Protein AF-A0AAE4P672-F1 (afdb_monomer_lite)

pLDDT: mean 86.9, std 7.51, range [52.22, 94.56]

Secondary structure (DSSP, 8-state):
-HHHHHHHHHHHHHHHHHHHHHHHHTT-THHHHHHHHHHHHHHHHHHHHHHHTTSS-HHHHHHHHHHHHHHHHHHHHHHHHHHHHT-

Radius of gyration: 14.69 Å; chains: 1; bounding box: 37×19×41 Å

Structure (mmCIF, N/CA/C/O backbone):
data_AF-A0AAE4P672-F1
#
_entry.id   AF-A0AAE4P672-F1
#
loop_
_atom_site.group_PDB
_atom_site.id
_atom_site.type_symbol
_atom_site.label_atom_id
_atom_site.label_alt_id
_atom_site.label_comp_id
_atom_site.label_asym_id
_atom_site.label_entity_id
_atom_site.label_seq_id
_atom_site.pdbx_PDB_ins_code
_atom_site.Cartn_x
_atom_site.Cartn_y
_atom_site.Cartn_z
_atom_site.occupancy
_atom_site.B_iso_or_equiv
_atom_site.auth_seq_id
_atom_site.auth_comp_id
_atom_site.auth_asym_id
_a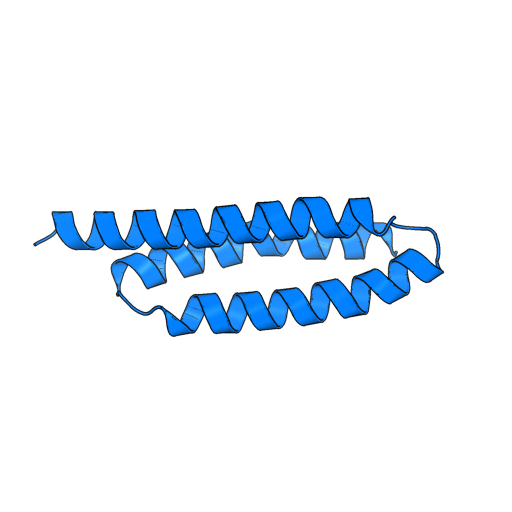tom_site.auth_atom_id
_atom_site.pdbx_PDB_model_num
ATOM 1 N N . MET A 1 1 ? 7.375 -13.387 -16.358 1.00 68.94 1 MET A N 1
ATOM 2 C CA . MET A 1 1 ? 7.615 -13.382 -14.896 1.00 68.94 1 MET A CA 1
ATOM 3 C C . MET A 1 1 ? 7.286 -12.027 -14.271 1.00 68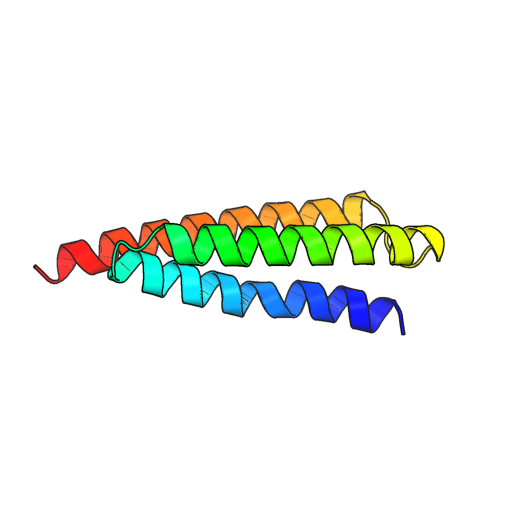.94 1 MET A C 1
ATOM 5 O O . MET A 1 1 ? 6.411 -11.996 -13.419 1.00 68.94 1 MET A O 1
ATOM 9 N N . GLY A 1 2 ? 7.877 -10.910 -14.724 1.00 74.56 2 GLY A N 1
ATOM 10 C CA . GLY A 1 2 ? 7.656 -9.585 -14.112 1.00 74.56 2 GLY A CA 1
ATOM 11 C C . GLY A 1 2 ? 6.193 -9.118 -14.016 1.00 74.56 2 GLY A C 1
ATOM 12 O O . GLY A 1 2 ? 5.789 -8.558 -13.004 1.00 74.56 2 GLY A O 1
ATOM 13 N N . VAL A 1 3 ? 5.360 -9.433 -15.014 1.00 76.12 3 VAL A N 1
ATOM 14 C CA . VAL A 1 3 ? 3.917 -9.121 -14.991 1.00 76.12 3 VAL A CA 1
ATOM 15 C C . VAL A 1 3 ? 3.179 -9.862 -13.864 1.00 76.12 3 VAL A C 1
ATOM 17 O O . VAL A 1 3 ? 2.334 -9.277 -13.197 1.00 76.12 3 VAL A O 1
ATOM 20 N N . LEU A 1 4 ? 3.525 -11.127 -13.595 1.00 82.19 4 LEU A N 1
ATOM 21 C CA . LEU A 1 4 ? 2.930 -11.896 -12.491 1.00 82.19 4 LEU A CA 1
ATOM 22 C C . LEU A 1 4 ? 3.325 -11.316 -11.130 1.00 82.19 4 LEU A C 1
ATOM 24 O O . LEU A 1 4 ? 2.501 -11.268 -10.225 1.00 82.19 4 LEU A O 1
ATOM 28 N N . ILE A 1 5 ? 4.563 -10.833 -11.004 1.00 80.88 5 ILE A N 1
ATOM 29 C CA . ILE A 1 5 ? 5.054 -10.169 -9.792 1.00 80.88 5 ILE A CA 1
ATOM 30 C C . ILE A 1 5 ? 4.302 -8.848 -9.566 1.00 80.88 5 ILE A C 1
ATOM 32 O O . ILE A 1 5 ? 3.870 -8.571 -8.449 1.00 80.88 5 ILE A O 1
ATOM 36 N N . ALA A 1 6 ? 4.075 -8.071 -10.629 1.00 77.19 6 ALA A N 1
ATOM 37 C CA . ALA A 1 6 ? 3.267 -6.856 -10.571 1.00 77.19 6 ALA A CA 1
ATOM 38 C C . ALA A 1 6 ? 1.830 -7.135 -10.098 1.00 77.19 6 ALA A C 1
ATOM 40 O O . ALA A 1 6 ? 1.357 -6.493 -9.166 1.00 77.19 6 ALA A O 1
ATOM 41 N N . TYR A 1 7 ? 1.147 -8.120 -10.690 1.00 80.88 7 TYR A N 1
ATOM 42 C CA . TYR A 1 7 ? -0.199 -8.507 -10.249 1.00 80.88 7 TYR A CA 1
ATOM 43 C C . TYR A 1 7 ? -0.220 -9.107 -8.841 1.00 80.88 7 TYR A C 1
ATOM 45 O O . TYR A 1 7 ? -1.178 -8.883 -8.103 1.00 80.88 7 TYR A O 1
ATOM 53 N N . GLY A 1 8 ? 0.842 -9.810 -8.444 1.00 82.38 8 GLY A N 1
ATOM 54 C CA . GLY A 1 8 ? 1.019 -10.312 -7.085 1.00 82.38 8 GLY A CA 1
ATOM 55 C C . GLY A 1 8 ? 1.021 -9.191 -6.047 1.00 82.38 8 GLY A C 1
ATOM 56 O O . GLY A 1 8 ? 0.331 -9.313 -5.040 1.00 82.38 8 GLY A O 1
ATOM 57 N N . LEU A 1 9 ? 1.708 -8.073 -6.319 1.00 83.12 9 LEU A N 1
ATOM 58 C CA . LEU A 1 9 ? 1.674 -6.885 -5.454 1.00 83.12 9 LEU A CA 1
ATOM 59 C C . LEU A 1 9 ? 0.246 -6.347 -5.301 1.00 83.12 9 LEU A C 1
ATOM 61 O O . LEU A 1 9 ? -0.214 -6.120 -4.185 1.00 83.12 9 LEU A O 1
ATOM 65 N N . TRP A 1 10 ? -0.493 -6.223 -6.404 1.00 84.19 10 TRP A N 1
ATOM 66 C CA . TRP A 1 10 ? -1.882 -5.756 -6.361 1.00 84.19 10 TRP A CA 1
ATOM 67 C C . TRP A 1 10 ? -2.812 -6.711 -5.609 1.00 84.19 10 TRP A C 1
ATOM 69 O O . TRP A 1 10 ? -3.715 -6.261 -4.906 1.00 84.19 10 TRP A O 1
ATOM 79 N N . GLY A 1 11 ? -2.561 -8.019 -5.687 1.00 86.44 11 GLY A N 1
ATOM 80 C CA . GLY A 1 11 ? -3.319 -9.045 -4.968 1.00 86.44 11 GLY A CA 1
ATOM 81 C C . GLY A 1 11 ? -3.203 -8.972 -3.441 1.00 86.44 11 GLY A C 1
ATOM 82 O O . GLY A 1 11 ? -4.047 -9.532 -2.746 1.00 86.44 11 GLY A O 1
ATOM 83 N N . VAL A 1 12 ? -2.209 -8.261 -2.899 1.00 88.38 12 VAL A N 1
ATOM 84 C CA . VAL A 1 12 ? -2.042 -8.068 -1.445 1.00 88.38 12 VAL A CA 1
ATOM 85 C C . VAL A 1 12 ? -2.973 -6.973 -0.902 1.00 88.38 12 VAL A C 1
ATOM 87 O O . VAL A 1 12 ? -3.324 -6.989 0.280 1.00 88.38 12 VAL A O 1
ATOM 90 N N . LEU A 1 13 ? -3.439 -6.045 -1.747 1.00 89.81 13 LEU A N 1
ATOM 91 C CA . LEU A 1 13 ? -4.273 -4.912 -1.324 1.00 89.81 13 LEU A CA 1
ATOM 92 C C . LEU A 1 13 ? -5.588 -5.312 -0.631 1.00 89.81 13 LEU A C 1
ATOM 94 O O . LEU A 1 13 ? -5.872 -4.736 0.421 1.00 89.81 13 LEU A O 1
ATOM 98 N N . PRO A 1 14 ? -6.375 -6.292 -1.122 1.00 90.56 14 PRO A N 1
ATOM 99 C CA . PRO A 1 14 ? -7.584 -6.741 -0.428 1.00 90.56 14 PRO A CA 1
ATOM 100 C C . PRO A 1 14 ? -7.304 -7.284 0.979 1.00 90.56 14 PRO A C 1
ATOM 102 O O . PRO A 1 14 ? -8.083 -7.048 1.901 1.00 90.56 14 PRO A O 1
ATOM 105 N N . VAL A 1 15 ? -6.170 -7.966 1.168 1.00 91.88 15 VAL A N 1
ATOM 106 C CA . VAL A 1 15 ? -5.763 -8.502 2.476 1.00 91.88 15 VAL A CA 1
ATOM 107 C C . VAL A 1 15 ? -5.426 -7.362 3.435 1.00 91.88 15 VAL A C 1
ATOM 109 O O . VAL A 1 15 ? -5.907 -7.347 4.566 1.00 91.88 15 VAL A O 1
ATOM 112 N N . LEU A 1 16 ? -4.658 -6.367 2.979 1.00 92.38 16 LEU A N 1
ATOM 113 C CA . LEU A 1 16 ? -4.346 -5.174 3.775 1.00 92.38 16 LEU A CA 1
ATOM 114 C C . LEU A 1 16 ? -5.604 -4.385 4.142 1.00 92.38 16 LEU A C 1
ATOM 116 O O . LEU A 1 16 ? -5.733 -3.929 5.275 1.00 92.38 16 LEU A O 1
ATOM 120 N N . ALA A 1 17 ? -6.535 -4.252 3.198 1.00 92.62 17 ALA A N 1
ATOM 121 C CA . ALA A 1 17 ? -7.812 -3.582 3.399 1.00 92.62 17 ALA A CA 1
ATOM 122 C C . ALA A 1 17 ? -8.647 -4.284 4.485 1.00 92.62 17 ALA A C 1
ATOM 124 O O . ALA A 1 17 ? -9.153 -3.626 5.393 1.00 92.62 17 ALA A O 1
ATOM 125 N N . TYR A 1 18 ? -8.722 -5.616 4.452 1.00 92.62 18 TYR A N 1
ATOM 126 C CA . TYR A 1 18 ? -9.400 -6.404 5.483 1.00 92.62 18 TYR A CA 1
ATOM 127 C C . TYR A 1 18 ? -8.730 -6.285 6.859 1.00 92.62 18 TYR A C 1
ATOM 129 O O . TYR A 1 18 ? -9.406 -6.072 7.865 1.00 92.62 18 TYR A O 1
ATOM 137 N N . VAL A 1 19 ? -7.398 -6.375 6.924 1.00 92.69 19 VAL A N 1
ATOM 138 C CA . VAL A 1 19 ? -6.675 -6.209 8.195 1.00 92.69 19 VAL A CA 1
ATOM 139 C C . VAL A 1 19 ? -6.892 -4.808 8.763 1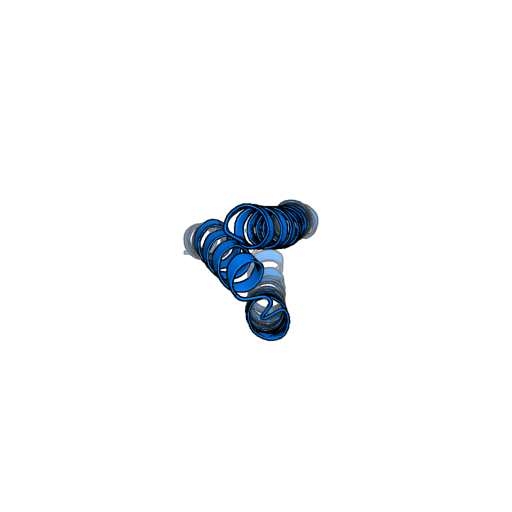.00 92.69 19 VAL A C 1
ATOM 141 O O . VAL A 1 19 ? -7.088 -4.662 9.966 1.00 92.69 19 VAL A O 1
ATOM 144 N N . ALA A 1 20 ? -6.908 -3.781 7.915 1.00 92.62 20 ALA A N 1
ATOM 145 C CA . ALA A 1 20 ? -7.202 -2.416 8.329 1.00 92.62 20 ALA A CA 1
ATOM 146 C C . ALA A 1 20 ? -8.630 -2.262 8.855 1.00 92.62 20 ALA A C 1
ATOM 148 O O . ALA A 1 20 ? -8.812 -1.625 9.890 1.00 92.62 20 ALA A O 1
ATOM 149 N N . LEU A 1 21 ? -9.614 -2.891 8.207 1.00 92.06 21 LEU A N 1
ATOM 150 C CA . LEU A 1 21 ? -10.995 -2.944 8.688 1.00 92.06 21 LEU A CA 1
ATOM 151 C C . LEU A 1 21 ? -11.067 -3.532 10.103 1.00 92.06 21 LEU A C 1
ATOM 153 O O . LEU A 1 21 ? -11.560 -2.873 11.016 1.00 92.06 21 LEU A O 1
ATOM 157 N N . MET A 1 22 ? -10.512 -4.729 10.304 1.00 93.00 22 MET A N 1
ATOM 158 C CA . MET A 1 22 ? -10.515 -5.400 11.610 1.00 93.00 22 MET A CA 1
ATOM 159 C C . MET A 1 22 ? -9.749 -4.607 12.673 1.00 93.00 22 MET A C 1
ATOM 161 O O . MET A 1 22 ? -10.219 -4.426 13.794 1.00 93.00 22 MET A O 1
ATOM 165 N N . ALA A 1 23 ? -8.600 -4.041 12.305 1.00 91.62 23 ALA A N 1
ATOM 166 C CA . ALA A 1 23 ? -7.841 -3.158 13.179 1.00 91.62 23 ALA A CA 1
ATOM 167 C C . ALA A 1 23 ? -8.613 -1.880 13.541 1.00 91.62 23 ALA A C 1
ATOM 169 O O . ALA A 1 23 ? -8.437 -1.349 14.638 1.00 91.62 23 ALA A O 1
ATOM 170 N N . GLY A 1 24 ? -9.466 -1.381 12.645 1.00 89.56 24 GLY A N 1
ATOM 171 C CA . GLY A 1 24 ? -10.390 -0.285 12.913 1.00 89.56 24 GLY A CA 1
ATOM 172 C C . GLY A 1 24 ? -11.413 -0.657 13.982 1.00 89.56 24 GLY A C 1
ATOM 173 O O . GLY A 1 24 ? -11.567 0.090 14.949 1.00 89.56 24 GLY A O 1
ATOM 174 N N . VAL A 1 25 ? -12.036 -1.835 13.860 1.00 91.12 25 VAL A N 1
ATOM 175 C CA . VAL A 1 25 ? -12.991 -2.370 14.853 1.00 91.12 25 VAL A CA 1
ATOM 176 C C . VAL A 1 25 ? -12.333 -2.486 16.232 1.00 91.12 25 VAL A C 1
ATOM 178 O O . VAL A 1 25 ? -12.880 -2.020 17.230 1.00 91.12 25 VAL A O 1
ATOM 181 N N . GLU A 1 26 ? -1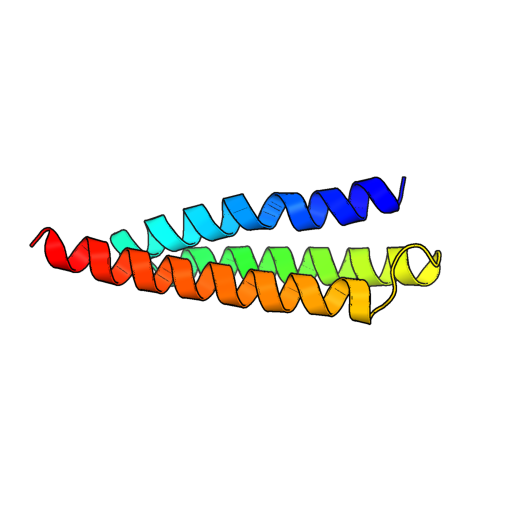1.108 -3.011 16.289 1.00 91.19 26 GLU A N 1
ATOM 182 C CA . GLU A 1 26 ? -10.332 -3.159 17.530 1.00 91.19 26 GLU A CA 1
ATOM 183 C C . GLU A 1 26 ? -9.651 -1.861 18.017 1.00 91.19 26 GLU A C 1
ATOM 185 O O . GLU A 1 26 ? -9.014 -1.855 19.072 1.00 91.19 26 GLU A O 1
ATOM 190 N N . ARG A 1 27 ? -9.739 -0.754 17.263 1.00 85.06 27 ARG A N 1
ATOM 191 C CA . ARG A 1 27 ? -9.006 0.513 17.495 1.00 85.06 27 ARG A CA 1
ATOM 192 C C . ARG A 1 27 ? -7.475 0.367 17.576 1.00 85.06 27 ARG A C 1
ATOM 194 O O . ARG A 1 27 ? -6.800 1.122 18.275 1.00 85.06 27 ARG A O 1
ATOM 201 N N . ARG A 1 28 ? -6.889 -0.561 16.819 1.00 87.50 28 ARG A N 1
ATOM 202 C CA . ARG A 1 28 ? -5.441 -0.836 16.772 1.00 87.50 28 ARG A CA 1
ATOM 203 C C . ARG A 1 28 ? -4.774 -0.270 15.521 1.00 87.50 28 ARG A C 1
ATOM 205 O O . ARG A 1 28 ? -4.453 -0.992 14.586 1.00 87.50 28 ARG A O 1
ATOM 212 N N . ILE A 1 29 ? -4.491 1.031 15.522 1.00 84.31 29 ILE A N 1
ATOM 213 C CA . ILE A 1 29 ? -3.946 1.732 14.343 1.00 84.31 29 ILE A CA 1
ATOM 214 C C . ILE A 1 29 ? -2.545 1.262 13.897 1.00 84.31 29 ILE A C 1
ATOM 216 O O . ILE A 1 29 ? -2.195 1.376 12.726 1.00 84.31 29 ILE A O 1
ATOM 220 N N . MET A 1 30 ? -1.739 0.703 14.806 1.00 87.75 30 MET A N 1
ATOM 221 C CA . MET A 1 30 ? -0.346 0.337 14.507 1.00 87.75 30 MET A CA 1
ATOM 222 C C . MET A 1 30 ? -0.222 -0.841 13.530 1.00 87.75 30 MET A C 1
ATOM 224 O O . MET A 1 30 ? 0.718 -0.881 12.738 1.00 87.75 30 MET A O 1
ATOM 228 N N . ALA A 1 31 ? -1.174 -1.778 13.548 1.00 83.12 31 ALA A N 1
ATOM 229 C CA . ALA A 1 31 ? -1.157 -2.955 12.680 1.00 83.12 31 ALA A CA 1
ATOM 230 C C . ALA A 1 31 ? -1.256 -2.606 11.177 1.00 83.12 31 ALA A C 1
ATOM 232 O O . ALA A 1 31 ? -0.369 -3.013 10.420 1.00 83.12 31 ALA A O 1
ATOM 233 N N . PRO A 1 32 ? -2.253 -1.823 10.716 1.00 88.62 32 PRO A N 1
ATOM 234 C CA . PRO A 1 32 ? -2.347 -1.450 9.307 1.00 88.62 32 PRO A CA 1
ATOM 235 C C . PRO A 1 32 ? -1.209 -0.527 8.864 1.00 88.62 32 PRO A C 1
ATOM 237 O O . PRO A 1 32 ? -0.727 -0.681 7.746 1.00 88.62 32 PRO A O 1
ATOM 240 N N . ILE A 1 33 ? -0.720 0.375 9.728 1.00 89.81 33 ILE A N 1
ATOM 241 C CA . ILE A 1 33 ? 0.429 1.240 9.404 1.00 89.81 33 ILE A CA 1
ATOM 242 C C . ILE A 1 33 ? 1.686 0.402 9.154 1.00 89.81 33 ILE A C 1
ATOM 244 O O . ILE A 1 33 ? 2.360 0.595 8.140 1.00 89.81 33 ILE A O 1
ATOM 248 N N . GLY A 1 34 ? 1.999 -0.541 10.048 1.00 90.12 34 GLY A N 1
ATOM 249 C CA . GLY A 1 34 ? 3.173 -1.403 9.904 1.00 90.12 34 GLY A CA 1
ATOM 250 C C . GLY A 1 34 ? 3.105 -2.259 8.639 1.00 90.12 34 GLY A C 1
ATOM 251 O O . GLY A 1 34 ? 4.052 -2.289 7.852 1.00 90.12 34 GLY A O 1
ATOM 252 N N . LEU A 1 35 ? 1.955 -2.893 8.393 1.00 90.75 35 LEU A N 1
ATOM 253 C CA . LEU A 1 35 ? 1.751 -3.735 7.213 1.00 90.75 35 LEU A CA 1
ATOM 254 C C . LEU A 1 35 ? 1.772 -2.938 5.907 1.00 90.75 35 LEU A C 1
ATOM 256 O O . LEU A 1 35 ? 2.408 -3.366 4.945 1.00 90.75 35 LEU A O 1
ATOM 260 N N . PHE A 1 36 ? 1.136 -1.765 5.868 1.00 92.38 36 PHE A N 1
ATOM 261 C CA . PHE A 1 36 ? 1.162 -0.908 4.684 1.00 92.38 36 PHE A CA 1
ATOM 262 C C . PHE A 1 36 ? 2.564 -0.345 4.418 1.00 92.38 36 PHE A C 1
ATOM 264 O O . PHE A 1 36 ? 2.964 -0.210 3.262 1.00 92.38 36 PHE A O 1
ATOM 271 N N . SER A 1 37 ? 3.348 -0.072 5.464 1.00 91.94 37 SER A N 1
ATOM 272 C CA . SER A 1 37 ? 4.746 0.358 5.325 1.00 91.94 37 SER A CA 1
ATOM 273 C C . SER A 1 37 ? 5.616 -0.747 4.724 1.00 91.94 37 SER A C 1
ATOM 275 O O . SER A 1 37 ? 6.368 -0.494 3.784 1.00 91.94 37 SER A O 1
ATOM 277 N N . LEU A 1 38 ? 5.465 -1.988 5.204 1.00 92.94 38 LEU A N 1
ATOM 278 C CA . LEU A 1 38 ? 6.160 -3.148 4.640 1.00 92.94 38 LEU A CA 1
ATOM 279 C C . LEU A 1 38 ? 5.745 -3.389 3.183 1.00 92.94 38 LEU A C 1
ATOM 281 O O . LEU A 1 38 ? 6.600 -3.555 2.316 1.00 92.94 38 LEU A O 1
ATOM 285 N N . TYR A 1 39 ? 4.443 -3.340 2.900 1.00 92.62 39 TYR A N 1
ATOM 286 C CA . TYR A 1 39 ? 3.914 -3.420 1.540 1.00 92.62 39 TYR A CA 1
ATOM 287 C C . TYR A 1 39 ? 4.504 -2.335 0.635 1.00 92.62 39 TYR A C 1
ATOM 289 O O . TYR A 1 39 ? 4.917 -2.630 -0.483 1.00 92.62 39 TYR A O 1
ATOM 297 N N . SER A 1 40 ? 4.599 -1.096 1.120 1.00 92.00 40 SER A N 1
ATOM 298 C CA . SER A 1 40 ? 5.165 0.029 0.370 1.00 92.00 40 SER A CA 1
ATOM 299 C C . SER A 1 40 ? 6.641 -0.186 0.049 1.00 92.00 40 SER A C 1
ATOM 301 O O . SER A 1 40 ? 7.053 0.040 -1.086 1.00 92.00 40 SER A O 1
ATOM 303 N N . LEU A 1 41 ? 7.422 -0.685 1.013 1.00 92.88 41 LEU A N 1
ATOM 304 C CA . LEU A 1 41 ? 8.829 -1.027 0.806 1.00 92.88 41 LEU A CA 1
ATOM 305 C C . LEU A 1 41 ? 8.980 -2.090 -0.288 1.00 92.88 41 LEU A C 1
ATOM 307 O O . LEU A 1 41 ? 9.731 -1.889 -1.241 1.00 92.88 41 LEU A O 1
ATOM 311 N N . VAL A 1 42 ? 8.240 -3.196 -0.176 1.00 91.31 42 VAL A N 1
ATOM 312 C CA . VAL A 1 42 ? 8.286 -4.294 -1.154 1.00 91.31 42 VAL A CA 1
ATOM 313 C C . VAL A 1 42 ? 7.846 -3.795 -2.531 1.00 91.31 42 VAL A C 1
ATOM 315 O O . VAL A 1 42 ? 8.559 -3.992 -3.509 1.00 91.31 42 VAL A O 1
ATOM 318 N N . THR A 1 43 ? 6.732 -3.063 -2.603 1.00 89.69 43 THR A N 1
ATOM 319 C CA . THR A 1 43 ? 6.213 -2.472 -3.846 1.00 89.69 43 THR A CA 1
ATOM 320 C C . THR A 1 43 ? 7.240 -1.557 -4.505 1.00 89.69 43 THR A C 1
ATOM 322 O O . THR A 1 43 ? 7.408 -1.605 -5.721 1.00 89.69 43 THR A O 1
ATOM 325 N N . PHE A 1 44 ? 7.963 -0.750 -3.727 1.00 90.38 44 PHE A N 1
ATOM 326 C CA . PHE A 1 44 ? 8.973 0.162 -4.255 1.00 90.38 44 PHE A CA 1
ATOM 327 C C . PHE A 1 44 ? 10.215 -0.576 -4.765 1.00 90.38 44 PHE A C 1
ATOM 329 O O . PHE A 1 44 ? 10.646 -0.334 -5.892 1.00 90.38 44 PHE A O 1
ATOM 336 N N . VAL A 1 45 ? 10.759 -1.513 -3.981 1.00 90.12 45 VAL A N 1
ATOM 337 C CA . VAL A 1 45 ? 11.932 -2.318 -4.372 1.00 90.12 45 VAL A CA 1
ATOM 338 C C . VAL A 1 45 ? 11.632 -3.123 -5.635 1.00 90.12 45 VAL A C 1
ATOM 340 O O . VAL A 1 45 ? 12.382 -3.074 -6.610 1.00 90.12 45 VAL A O 1
ATOM 343 N N . THR A 1 46 ? 10.498 -3.819 -5.653 1.00 87.38 46 THR A N 1
ATOM 344 C CA . THR A 1 46 ? 10.052 -4.589 -6.814 1.00 87.38 46 THR A CA 1
ATOM 345 C C . THR A 1 46 ? 9.722 -3.679 -7.995 1.00 87.38 46 THR A C 1
ATOM 347 O O . THR A 1 46 ? 10.066 -3.993 -9.130 1.00 87.38 46 THR A O 1
ATOM 350 N N . GLY A 1 47 ? 9.117 -2.521 -7.745 1.00 85.50 47 GLY A N 1
ATOM 351 C CA . GLY A 1 47 ? 8.810 -1.529 -8.766 1.00 85.50 47 GLY A CA 1
ATOM 352 C C . GLY A 1 47 ? 10.044 -0.960 -9.464 1.00 85.50 47 GLY A C 1
ATOM 353 O O . GLY A 1 47 ? 10.009 -0.768 -10.677 1.00 85.50 47 GLY A O 1
ATOM 354 N N . ILE A 1 48 ? 11.149 -0.746 -8.740 1.00 87.19 48 ILE A N 1
ATOM 355 C CA . ILE A 1 48 ? 12.437 -0.348 -9.333 1.00 87.19 48 ILE A CA 1
ATOM 356 C C . ILE A 1 48 ? 12.945 -1.436 -10.283 1.00 87.19 48 ILE A C 1
ATOM 358 O O . ILE A 1 48 ? 13.305 -1.126 -11.419 1.00 87.19 48 ILE A O 1
ATOM 362 N N . ALA A 1 49 ? 12.932 -2.699 -9.848 1.00 87.31 49 ALA A N 1
ATOM 363 C CA . ALA A 1 49 ? 13.382 -3.822 -10.669 1.00 87.31 49 ALA A CA 1
ATOM 364 C C . ALA A 1 49 ? 12.528 -3.979 -11.941 1.00 87.31 49 ALA A C 1
ATOM 366 O O . ALA A 1 49 ? 13.058 -4.020 -13.049 1.00 87.31 49 ALA A O 1
ATOM 367 N N . LEU A 1 50 ? 11.199 -3.962 -11.799 1.00 85.94 50 LEU A N 1
ATOM 368 C CA . LEU A 1 50 ? 10.262 -4.096 -12.920 1.00 85.94 50 LEU A CA 1
ATOM 369 C C . LEU A 1 50 ? 10.302 -2.906 -13.887 1.00 85.94 50 LEU A C 1
ATOM 371 O O . LEU A 1 50 ? 10.055 -3.076 -15.082 1.00 85.94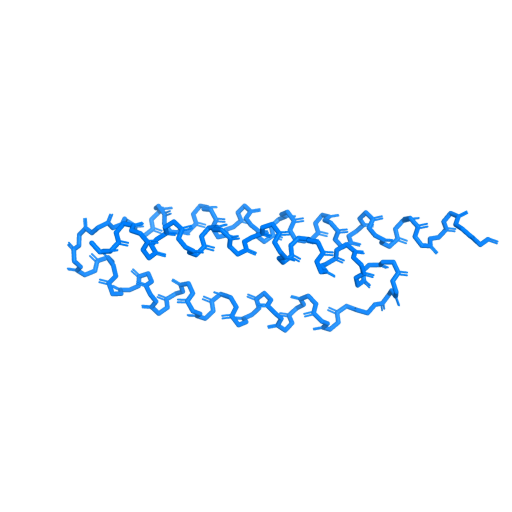 50 LEU A O 1
ATOM 375 N N . ASN A 1 51 ? 10.603 -1.701 -13.397 1.00 88.06 51 ASN A N 1
ATOM 376 C CA . ASN A 1 51 ? 10.783 -0.533 -14.254 1.00 88.06 51 ASN A CA 1
ATOM 377 C C . ASN A 1 51 ? 12.085 -0.614 -15.061 1.00 88.06 51 ASN A C 1
ATOM 379 O O . ASN A 1 51 ? 12.075 -0.257 -16.236 1.00 88.06 51 ASN A O 1
ATOM 383 N N . GLY A 1 52 ? 13.166 -1.131 -14.465 1.00 84.06 52 GLY A N 1
ATOM 384 C CA . GLY A 1 52 ? 14.430 -1.394 -15.164 1.00 84.06 52 GLY A CA 1
ATOM 385 C C . GLY A 1 52 ? 14.298 -2.419 -16.296 1.00 84.06 52 GLY A C 1
ATOM 386 O O . GLY A 1 52 ? 14.968 -2.293 -17.315 1.00 84.06 52 GLY A O 1
ATOM 387 N N . GLU A 1 53 ? 13.380 -3.379 -16.158 1.00 86.31 53 GLU A N 1
ATOM 388 C CA . GLU A 1 53 ? 13.044 -4.364 -17.198 1.00 86.31 53 GLU A CA 1
ATOM 389 C C . GLU A 1 53 ? 12.014 -3.858 -18.230 1.00 86.31 53 GLU A C 1
ATOM 391 O O . GLU A 1 53 ? 11.656 -4.586 -19.154 1.00 86.31 53 GLU A O 1
ATOM 396 N N . GLY A 1 54 ? 11.493 -2.632 -18.085 1.00 83.06 54 GLY A N 1
ATOM 397 C CA . GLY A 1 54 ? 10.457 -2.081 -18.969 1.00 83.06 54 GLY A CA 1
ATOM 398 C C . GLY A 1 54 ? 9.069 -2.719 -18.808 1.00 83.06 54 GLY A C 1
ATOM 399 O O . GLY A 1 54 ? 8.194 -2.505 -19.644 1.00 83.06 54 GLY A O 1
ATOM 400 N N . VAL A 1 55 ? 8.844 -3.487 -17.738 1.00 85.81 55 VAL A N 1
ATOM 401 C CA . VAL A 1 55 ? 7.597 -4.235 -17.490 1.00 85.81 55 VAL A CA 1
ATOM 402 C C . VAL A 1 55 ? 6.488 -3.338 -16.938 1.00 85.81 55 VAL A C 1
ATOM 404 O O . VAL A 1 55 ? 5.318 -3.527 -17.263 1.00 85.81 55 VAL A O 1
ATOM 407 N N . ILE A 1 56 ? 6.839 -2.366 -16.092 1.00 83.50 56 ILE A N 1
ATOM 408 C CA . ILE A 1 56 ? 5.889 -1.424 -15.489 1.00 83.50 56 ILE A CA 1
ATOM 409 C C . ILE A 1 56 ? 6.473 -0.010 -15.490 1.00 83.50 56 ILE A C 1
ATOM 411 O O . ILE A 1 56 ? 7.655 0.198 -15.210 1.00 83.50 56 ILE A O 1
ATOM 415 N N . SER A 1 57 ? 5.645 0.988 -15.797 1.00 86.50 57 SER A N 1
ATOM 416 C CA . SER A 1 57 ? 6.033 2.394 -15.667 1.00 86.50 57 SER A CA 1
ATOM 417 C C . SER A 1 57 ? 5.939 2.849 -14.208 1.00 86.50 57 SER A C 1
ATOM 419 O O . SER A 1 57 ? 5.140 2.330 -13.428 1.00 86.50 57 SER A O 1
ATOM 421 N N . ARG A 1 58 ? 6.700 3.883 -13.830 1.00 81.44 58 ARG A N 1
ATOM 422 C CA . ARG A 1 58 ? 6.592 4.476 -12.483 1.00 81.44 58 ARG A CA 1
ATOM 423 C C . ARG A 1 58 ? 5.163 4.918 -12.151 1.00 81.44 58 ARG A C 1
ATOM 425 O O . ARG A 1 58 ? 4.729 4.747 -11.020 1.00 81.44 58 ARG A O 1
ATOM 432 N N . THR A 1 59 ? 4.418 5.434 -13.129 1.00 84.12 59 THR A N 1
ATOM 433 C CA . THR A 1 59 ? 3.001 5.794 -12.967 1.00 84.12 59 THR A CA 1
ATOM 434 C C . THR A 1 59 ? 2.104 4.569 -12.801 1.00 84.12 59 THR A C 1
ATOM 436 O O . THR A 1 59 ? 1.220 4.588 -11.948 1.00 84.12 59 THR A O 1
ATOM 439 N N . GLY A 1 60 ? 2.368 3.486 -13.537 1.00 82.12 60 GLY A N 1
ATOM 440 C CA . GLY A 1 60 ? 1.671 2.205 -13.391 1.00 82.12 60 GLY A CA 1
ATOM 441 C C . GLY A 1 60 ? 1.882 1.537 -12.029 1.00 82.12 60 GLY A C 1
ATOM 442 O O . GLY A 1 60 ? 1.036 0.761 -11.602 1.00 82.12 60 GLY A O 1
ATOM 443 N N . LEU A 1 61 ? 2.965 1.876 -11.323 1.00 84.62 61 LEU A N 1
ATOM 444 C CA . LEU A 1 61 ? 3.209 1.473 -9.936 1.00 84.62 61 LEU A CA 1
ATOM 445 C C . LEU A 1 61 ? 2.624 2.473 -8.919 1.00 84.62 61 LEU A C 1
ATOM 447 O O . LEU A 1 61 ? 2.055 2.084 -7.904 1.00 84.62 61 LEU A O 1
ATOM 451 N N . ALA A 1 62 ? 2.758 3.776 -9.168 1.00 85.50 62 ALA A N 1
ATOM 452 C CA . ALA A 1 62 ? 2.337 4.797 -8.213 1.00 85.50 62 ALA A CA 1
ATOM 453 C C . ALA A 1 62 ? 0.812 4.860 -8.062 1.00 85.50 62 ALA A C 1
ATOM 455 O O . ALA A 1 62 ? 0.317 4.934 -6.940 1.00 85.50 62 ALA A O 1
ATOM 456 N N . ILE A 1 63 ? 0.062 4.802 -9.169 1.00 87.81 63 ILE A N 1
ATOM 457 C CA . ILE A 1 63 ? -1.401 4.955 -9.141 1.00 87.81 63 ILE A CA 1
ATOM 458 C C . ILE A 1 63 ? -2.057 3.881 -8.264 1.00 87.81 63 ILE A C 1
ATOM 460 O O . ILE A 1 63 ? -2.789 4.250 -7.342 1.00 87.81 63 ILE A O 1
ATOM 464 N N . PRO A 1 64 ? -1.801 2.574 -8.463 1.00 86.50 64 PRO A N 1
ATOM 465 C CA . PRO A 1 64 ? -2.517 1.574 -7.688 1.00 86.50 64 PRO A CA 1
ATOM 466 C C . PRO A 1 64 ? -1.941 1.427 -6.268 1.00 86.50 64 PRO A C 1
ATOM 468 O O . PRO A 1 64 ? -2.664 1.007 -5.368 1.00 86.50 64 PRO A O 1
ATOM 471 N N . TRP A 1 65 ? -0.701 1.876 -6.011 1.00 90.00 65 TRP A N 1
ATOM 472 C CA . TRP A 1 65 ? -0.187 2.047 -4.645 1.00 90.00 65 TRP A CA 1
ATOM 473 C C . TRP A 1 65 ? -0.947 3.140 -3.877 1.00 90.00 65 TRP A C 1
ATOM 475 O O . TRP A 1 65 ? -1.410 2.886 -2.765 1.00 90.00 65 TRP A O 1
ATOM 485 N N . VAL A 1 66 ? -1.147 4.322 -4.481 1.00 91.75 66 VAL A N 1
ATOM 486 C CA . VAL A 1 66 ? -1.924 5.420 -3.873 1.00 91.75 66 VAL A CA 1
ATOM 487 C C . VAL A 1 66 ? -3.369 4.988 -3.634 1.00 91.75 66 VAL A C 1
ATOM 489 O O . VAL A 1 66 ? -3.872 5.129 -2.521 1.00 91.75 66 VAL A O 1
ATOM 492 N N . LEU A 1 67 ? -4.023 4.411 -4.649 1.00 91.31 67 LEU A N 1
ATOM 493 C CA . LEU A 1 67 ? -5.397 3.912 -4.521 1.00 91.31 67 LEU A CA 1
ATOM 494 C C . LEU A 1 67 ? -5.505 2.848 -3.426 1.00 91.31 67 LEU A C 1
ATOM 496 O O . LEU A 1 67 ? -6.426 2.889 -2.614 1.00 91.31 67 LEU A O 1
ATOM 500 N N . GLY A 1 68 ? -4.534 1.937 -3.361 1.00 90.75 68 GLY A N 1
ATOM 501 C CA . GLY A 1 68 ? -4.436 0.938 -2.309 1.00 90.75 68 GLY A CA 1
ATOM 502 C C . GLY A 1 68 ? -4.347 1.548 -0.911 1.00 90.75 68 GLY A C 1
ATOM 503 O O . GLY A 1 68 ? -5.089 1.144 -0.019 1.00 90.75 68 GLY A O 1
ATOM 504 N N . GLY A 1 69 ? -3.503 2.567 -0.729 1.00 91.75 69 GLY A N 1
ATOM 505 C CA . GLY A 1 69 ? -3.401 3.309 0.530 1.00 91.75 69 GLY A CA 1
ATOM 506 C C . GLY A 1 69 ? -4.706 3.995 0.927 1.00 91.75 69 GLY A C 1
ATOM 507 O O . GLY A 1 69 ? -5.127 3.898 2.080 1.00 91.75 69 GLY A O 1
ATOM 508 N N . CYS A 1 70 ? -5.396 4.620 -0.030 1.00 94.56 70 CYS A N 1
ATOM 509 C CA . CYS A 1 70 ? -6.709 5.222 0.205 1.00 94.56 70 CYS A CA 1
ATOM 510 C C . CYS A 1 70 ? -7.750 4.183 0.643 1.00 94.56 70 CYS A C 1
ATOM 512 O O . CYS A 1 70 ? -8.491 4.433 1.592 1.00 94.56 70 CYS A O 1
ATOM 514 N N . ILE A 1 71 ? -7.789 3.011 -0.000 1.00 93.88 71 ILE A N 1
ATOM 515 C CA . ILE A 1 71 ? -8.711 1.921 0.361 1.00 93.88 71 ILE A CA 1
ATOM 516 C C . ILE A 1 71 ? -8.409 1.403 1.770 1.00 93.88 71 ILE A C 1
ATOM 518 O O . ILE A 1 71 ? -9.328 1.233 2.567 1.00 93.88 71 ILE A O 1
ATOM 522 N N . VAL A 1 72 ? -7.134 1.191 2.103 1.00 93.44 72 VAL A N 1
ATOM 523 C CA . VAL A 1 72 ? -6.699 0.741 3.435 1.00 93.44 72 VAL A CA 1
ATOM 524 C C . VAL A 1 72 ? -7.113 1.744 4.516 1.00 93.44 72 VAL A C 1
ATOM 526 O O . VAL A 1 72 ? -7.688 1.353 5.531 1.00 93.44 72 VAL A O 1
ATOM 529 N N . ALA A 1 73 ? -6.890 3.040 4.286 1.00 92.62 73 ALA A N 1
ATOM 530 C CA . ALA A 1 73 ? -7.301 4.093 5.213 1.00 92.62 73 ALA A CA 1
ATOM 531 C C . ALA A 1 73 ? -8.829 4.171 5.367 1.00 92.62 73 ALA A C 1
ATOM 533 O O . ALA A 1 73 ? -9.336 4.298 6.483 1.00 92.62 73 ALA A O 1
ATOM 534 N N . LEU A 1 74 ? -9.568 4.049 4.260 1.00 94.50 74 LEU A N 1
ATOM 535 C CA . LEU A 1 74 ? -11.029 4.050 4.269 1.00 94.50 74 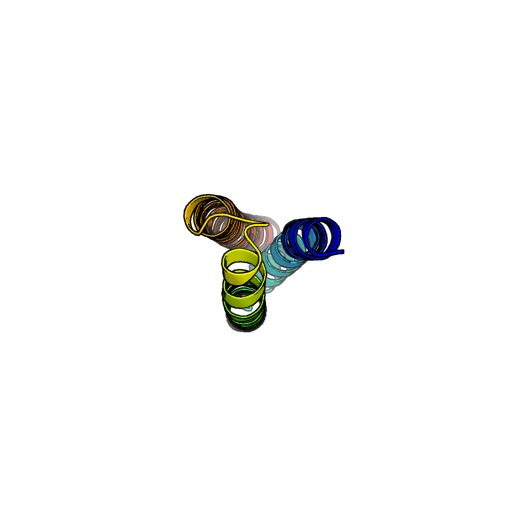LEU A CA 1
ATOM 536 C C . LEU A 1 74 ? -11.582 2.843 5.029 1.00 94.50 74 LEU A C 1
ATOM 538 O O . LEU A 1 74 ? -12.483 3.006 5.845 1.00 94.50 74 LEU A O 1
ATOM 542 N N . MET A 1 75 ? -11.014 1.654 4.830 1.00 94.19 75 MET A N 1
ATOM 543 C CA . MET A 1 75 ? -11.416 0.454 5.566 1.00 94.19 75 MET A CA 1
ATOM 544 C C . MET A 1 75 ? -11.140 0.573 7.059 1.00 94.19 75 MET A C 1
ATOM 546 O O . MET A 1 75 ? -12.004 0.225 7.859 1.00 94.19 75 MET A O 1
ATOM 550 N N . TYR A 1 76 ? -9.992 1.130 7.449 1.00 92.88 76 TYR A N 1
ATOM 551 C CA . TYR A 1 76 ? -9.733 1.429 8.856 1.00 92.88 76 TYR A CA 1
ATOM 552 C C . TYR A 1 76 ? -10.806 2.354 9.442 1.00 92.88 76 TYR A C 1
ATOM 554 O O . TYR A 1 76 ? -11.368 2.057 10.496 1.00 92.88 76 TYR A O 1
ATOM 562 N N . PHE A 1 77 ? -11.150 3.436 8.737 1.00 92.75 77 PHE A N 1
ATOM 563 C CA . PHE A 1 77 ? -12.203 4.354 9.171 1.00 92.75 77 PHE A CA 1
ATOM 564 C C . PHE A 1 77 ? -13.566 3.658 9.301 1.00 92.75 77 PHE A C 1
ATOM 566 O O . PHE A 1 77 ? -14.228 3.797 10.332 1.00 92.75 77 PHE A O 1
ATOM 573 N N . VAL A 1 78 ? -13.965 2.863 8.305 1.00 94.06 78 VAL A N 1
ATOM 574 C CA . VAL A 1 78 ? -15.195 2.054 8.355 1.00 94.06 78 VAL A CA 1
ATOM 575 C C . VAL A 1 78 ? -15.187 1.136 9.578 1.00 94.06 78 VAL A C 1
ATOM 577 O O . VAL A 1 78 ? -16.164 1.108 10.322 1.00 94.06 78 VAL A O 1
ATOM 580 N N . GLY A 1 79 ? -14.072 0.456 9.849 1.00 91.44 79 GLY A N 1
ATOM 581 C CA . GLY A 1 79 ? -13.927 -0.409 11.018 1.00 91.44 79 GLY A CA 1
ATOM 582 C C . GLY A 1 79 ? -14.092 0.354 12.330 1.00 91.44 79 GLY A C 1
ATOM 583 O O . GLY A 1 79 ? -14.820 -0.089 13.215 1.00 91.44 79 GLY A O 1
ATOM 584 N N . THR A 1 80 ? -13.484 1.541 12.447 1.00 91.06 80 THR A N 1
ATOM 585 C CA . THR A 1 80 ? -13.641 2.374 13.652 1.00 91.06 80 THR A CA 1
ATOM 586 C C . THR A 1 80 ? -15.079 2.822 13.893 1.00 91.06 80 THR A C 1
ATOM 588 O O . THR A 1 80 ? -15.475 2.942 15.050 1.00 91.06 80 THR A O 1
ATOM 591 N N . LYS A 1 81 ? -15.859 3.050 12.826 1.00 90.19 81 LYS A N 1
ATOM 592 C CA . LYS A 1 81 ? -17.289 3.381 12.911 1.00 90.19 81 LYS A CA 1
ATOM 593 C C . LYS A 1 81 ? -18.136 2.169 13.295 1.00 90.19 81 LYS A C 1
ATOM 595 O O . LYS A 1 81 ? -18.993 2.289 14.164 1.00 90.19 81 LYS A O 1
ATOM 600 N N . ALA A 1 82 ? -17.857 1.005 12.717 1.00 85.94 82 ALA A N 1
ATOM 601 C CA . ALA A 1 82 ? -18.548 -0.233 13.073 1.00 85.94 82 ALA A CA 1
ATOM 602 C C . ALA A 1 82 ? -18.335 -0.590 14.555 1.00 85.94 82 ALA A C 1
ATOM 604 O O . ALA A 1 82 ? -19.292 -0.819 15.283 1.00 85.94 82 ALA A O 1
ATOM 605 N N . GLY A 1 83 ? -17.096 -0.500 15.051 1.00 78.62 83 GLY A N 1
ATOM 606 C CA . GLY A 1 83 ? -16.787 -0.752 16.465 1.00 78.62 83 GLY A CA 1
ATOM 607 C C . GLY A 1 83 ? -17.349 0.285 17.454 1.00 78.62 83 GLY A C 1
ATOM 608 O O . GLY A 1 83 ? -17.187 0.115 18.663 1.00 78.62 83 GLY A O 1
ATOM 609 N N . THR A 1 84 ? -17.954 1.380 16.975 1.00 75.62 84 THR A N 1
ATOM 610 C CA . THR A 1 84 ? -18.687 2.340 17.821 1.00 75.62 84 THR A CA 1
ATOM 611 C C . THR A 1 84 ? -20.189 2.097 17.879 1.00 75.62 84 THR A C 1
ATOM 613 O O . THR A 1 84 ? -20.776 2.517 18.866 1.00 75.62 84 THR A O 1
ATOM 616 N N . ASP A 1 85 ? -20.785 1.447 16.875 1.00 63.88 85 ASP A N 1
ATOM 617 C CA . ASP A 1 85 ? -22.231 1.156 16.829 1.00 63.88 85 ASP A CA 1
ATOM 618 C C . ASP A 1 85 ? -22.618 -0.037 17.726 1.00 63.88 85 ASP A C 1
ATOM 620 O O . ASP A 1 85 ? -23.747 -0.117 18.197 1.00 63.88 85 ASP A O 1
ATOM 624 N N . ASP A 1 86 ? -21.672 -0.938 18.014 1.00 57.59 86 ASP A N 1
ATOM 625 C CA . ASP A 1 86 ? -21.877 -2.122 18.868 1.00 57.59 86 ASP A CA 1
ATOM 626 C C . ASP A 1 86 ? -21.802 -1.836 20.393 1.00 57.59 86 ASP A C 1
ATOM 628 O O . ASP A 1 86 ? -21.771 -2.772 21.196 1.00 57.59 86 ASP A O 1
ATOM 632 N N . ARG A 1 87 ? -21.723 -0.568 20.828 1.00 52.22 87 ARG A N 1
ATOM 633 C CA . ARG A 1 87 ? -21.609 -0.168 22.249 1.00 52.22 87 ARG A CA 1
ATOM 634 C C . ARG A 1 87 ? -22.721 0.769 22.687 1.00 52.22 87 ARG A C 1
ATOM 636 O O . ARG A 1 87 ? -23.171 0.589 23.840 1.00 52.22 87 ARG A O 1
#

Sequence (87 aa):
MGVLIAYGLWGVLPVLAYVALMAGVERRIMAPIGLFSLYSLVTFVTGIALNGEGVISRTGLAIPWVLGGCIVALMYFVGTKAGTDDR

Foldseek 3Di:
DLVVVLVVLLVCLVVLLVQLLQCLLVVNPVVSVVVLVVSVVSLVVSVVVCVVVVNADPCNSVVSNVVSVVSSVVSSPNSVVVNVVVD